Protein AF-A0A529V4Q0-F1 (afdb_monomer_lite)

pLDDT: mean 89.36, std 9.22, range [49.28, 97.38]

Secondary structure (DSSP, 8-state):
-GGGHHHHHHHHHHHHHHHT--EETTEEP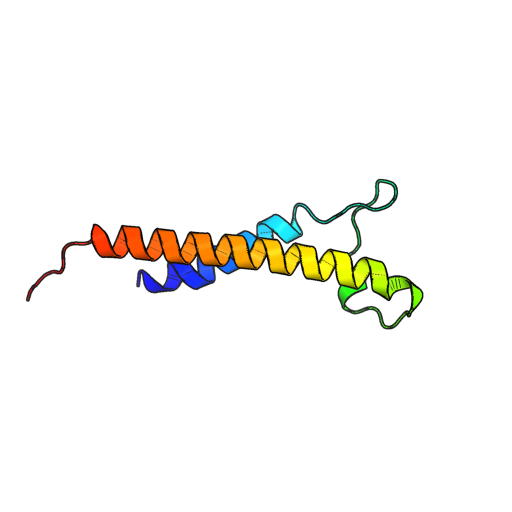PGGGGT---GGGHHHHHHHHHHHHHHHHHHHHHHHHHHHHHHHHS-----

Radius of gyration: 17.38 Å; chains: 1; bounding box: 34×15×60 Å

Foldseek 3Di:
DLLVLLQVLLVVLLVVLVVVADDDPNHHLDPCLCVDPDPVSVVVNVRSVVSSVVSSVRSNVVSVVSSVVCVVPPDPPPD

Sequence (79 aa):
MPILLIPAGMILGLLVGYANRPSHIGFQIPLEVLFSANPMDAPFRSELMTHLMSYGAIGLVGGVVLFGIVRAFLPSRKS

Structure (mmCIF, N/CA/C/O backbone):
data_AF-A0A529V4Q0-F1
#
_entry.id   AF-A0A529V4Q0-F1
#
loop_
_atom_site.group_PDB
_atom_site.id
_atom_site.type_symbol
_atom_site.label_atom_id
_atom_site.label_alt_id
_atom_site.label_comp_id
_atom_site.label_asym_id
_atom_site.label_entity_id
_atom_site.label_seq_id
_atom_site.pdbx_PDB_ins_code
_atom_site.Cartn_x
_atom_site.Cartn_y
_atom_site.Cartn_z
_atom_site.occupancy
_atom_site.B_iso_or_equiv
_atom_site.auth_seq_id
_atom_site.auth_comp_id
_atom_site.auth_asym_id
_atom_site.auth_atom_id
_atom_site.pdbx_PDB_model_num
ATOM 1 N N . MET A 1 1 ? -7.408 -8.851 20.097 1.00 72.75 1 MET A N 1
ATOM 2 C CA . MET A 1 1 ? -6.322 -7.848 20.158 1.00 72.75 1 MET A CA 1
ATOM 3 C C . MET A 1 1 ? -6.622 -6.727 19.162 1.00 72.75 1 MET A C 1
ATOM 5 O O . MET A 1 1 ? -6.240 -6.853 18.006 1.00 72.75 1 MET A O 1
ATOM 9 N N . PRO A 1 2 ? -7.335 -5.657 19.564 1.00 82.94 2 PRO A N 1
ATOM 10 C CA . PRO A 1 2 ? -7.746 -4.582 18.649 1.00 82.94 2 PRO A CA 1
ATOM 11 C C . PRO A 1 2 ? -6.572 -3.883 17.953 1.00 82.94 2 PRO A C 1
ATOM 13 O O . PRO A 1 2 ? -6.737 -3.333 16.875 1.00 82.94 2 PRO A O 1
ATOM 16 N N . ILE A 1 3 ? -5.370 -3.950 18.531 1.00 87.88 3 ILE A N 1
ATOM 17 C CA . ILE A 1 3 ? -4.151 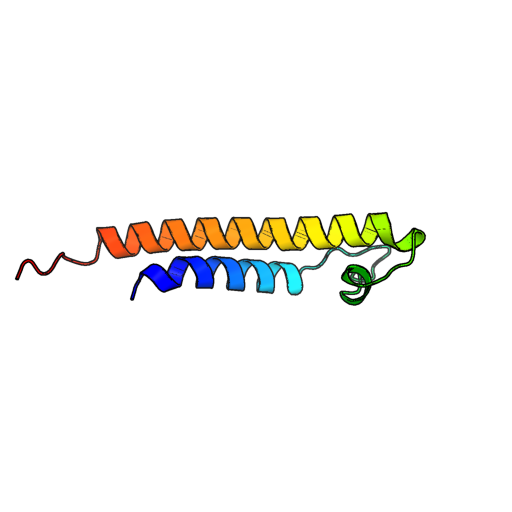-3.374 17.952 1.00 87.88 3 ILE A CA 1
ATOM 18 C C . ILE A 1 3 ? -3.815 -3.915 16.554 1.00 87.88 3 ILE A C 1
ATOM 20 O O . ILE A 1 3 ? -3.185 -3.215 15.769 1.00 87.88 3 ILE A O 1
ATOM 24 N N . LEU A 1 4 ? -4.291 -5.118 16.204 1.00 91.31 4 LEU A N 1
ATOM 25 C CA . LEU A 1 4 ? -4.112 -5.703 14.870 1.00 91.31 4 LEU A CA 1
ATOM 26 C C . LEU A 1 4 ? -4.876 -4.948 13.770 1.00 91.31 4 LEU A C 1
ATOM 28 O O . LEU A 1 4 ? -4.569 -5.125 12.595 1.00 91.31 4 LEU A O 1
ATOM 32 N N . LEU A 1 5 ? -5.824 -4.075 14.126 1.00 90.75 5 LEU A N 1
ATOM 33 C CA . LEU A 1 5 ? -6.559 -3.247 13.167 1.00 90.75 5 LEU A CA 1
ATOM 34 C C . LEU A 1 5 ? -5.647 -2.248 12.440 1.00 90.75 5 LEU A C 1
ATOM 36 O O . LEU A 1 5 ? -5.909 -1.918 11.289 1.00 90.75 5 LEU A O 1
ATOM 40 N N . ILE A 1 6 ? -4.554 -1.816 13.078 1.00 91.56 6 ILE A N 1
ATOM 41 C CA . ILE A 1 6 ? -3.582 -0.886 12.488 1.00 91.56 6 ILE A CA 1
ATOM 42 C C . ILE A 1 6 ? -2.822 -1.544 11.320 1.00 91.56 6 ILE A C 1
ATOM 44 O O . ILE A 1 6 ? -2.945 -1.055 10.193 1.00 91.56 6 ILE A O 1
ATOM 48 N N . PRO A 1 7 ? -2.084 -2.662 11.517 1.00 93.75 7 PRO A N 1
ATOM 49 C CA . PRO A 1 7 ? -1.422 -3.337 10.404 1.00 93.75 7 PRO A CA 1
ATOM 50 C C . PRO A 1 7 ? -2.426 -3.913 9.398 1.00 93.75 7 PRO A C 1
ATOM 52 O O . PRO A 1 7 ? -2.140 -3.902 8.204 1.00 93.75 7 PRO A O 1
ATOM 55 N N . ALA A 1 8 ? -3.615 -4.350 9.833 1.00 93.69 8 ALA A N 1
ATOM 56 C CA . ALA A 1 8 ? -4.660 -4.809 8.916 1.00 93.69 8 ALA A CA 1
ATOM 57 C C . ALA A 1 8 ? -5.139 -3.690 7.979 1.00 93.69 8 ALA A C 1
ATOM 59 O O . ALA A 1 8 ? -5.269 -3.920 6.780 1.00 93.69 8 ALA A O 1
ATOM 60 N N . GLY A 1 9 ? -5.341 -2.474 8.497 1.00 94.81 9 GLY A N 1
ATOM 61 C CA . GLY A 1 9 ? -5.694 -1.312 7.684 1.00 94.81 9 GLY A CA 1
ATOM 62 C C . GLY A 1 9 ? -4.634 -1.013 6.625 1.00 94.81 9 GLY A C 1
ATOM 63 O O . GLY A 1 9 ? -4.966 -0.862 5.452 1.00 94.81 9 GLY A O 1
ATOM 64 N N . MET A 1 10 ? -3.354 -1.009 7.007 1.00 94.94 10 MET A N 1
ATOM 65 C CA . MET A 1 10 ? -2.241 -0.799 6.072 1.00 94.94 10 MET A CA 1
ATOM 66 C C . MET A 1 10 ? -2.192 -1.871 4.975 1.00 94.94 10 MET A C 1
ATOM 68 O O . MET A 1 10 ? -2.059 -1.537 3.799 1.00 94.94 10 MET A O 1
ATOM 72 N N . ILE A 1 11 ? -2.324 -3.150 5.346 1.00 95.75 11 ILE A N 1
ATOM 73 C CA . ILE A 1 11 ? -2.325 -4.273 4.396 1.00 95.75 11 ILE A CA 1
ATOM 74 C C . ILE A 1 11 ? -3.499 -4.148 3.424 1.00 95.75 11 ILE A C 1
ATOM 76 O O . ILE A 1 11 ? -3.306 -4.281 2.219 1.00 95.75 11 ILE A O 1
ATOM 80 N N . LEU A 1 12 ? -4.700 -3.846 3.920 1.00 95.19 12 LEU A N 1
ATOM 81 C CA . LEU A 1 12 ? -5.871 -3.626 3.070 1.00 95.19 12 LEU A CA 1
ATOM 82 C C . LEU A 1 12 ? -5.663 -2.439 2.125 1.00 95.19 12 LEU A C 1
ATOM 84 O O . LEU A 1 12 ? -5.962 -2.556 0.942 1.00 95.19 12 LEU A O 1
ATOM 88 N N . GLY A 1 13 ? -5.090 -1.336 2.612 1.00 94.25 13 GLY A N 1
ATOM 89 C CA . GLY A 1 13 ? -4.707 -0.198 1.779 1.00 94.25 13 GLY A CA 1
ATOM 90 C C . GLY A 1 13 ? -3.769 -0.613 0.646 1.00 94.25 13 GLY A C 1
ATOM 91 O O . GLY A 1 13 ? -4.071 -0.377 -0.520 1.00 94.25 13 GLY A O 1
ATOM 92 N N . LEU A 1 14 ? -2.682 -1.320 0.965 1.00 92.88 14 LEU A N 1
ATOM 93 C CA . LEU A 1 14 ? -1.738 -1.837 -0.031 1.00 92.88 14 LEU A CA 1
ATOM 94 C C . LEU A 1 14 ? -2.401 -2.778 -1.044 1.00 92.88 14 LEU A C 1
ATOM 96 O O . LEU A 1 14 ? -2.106 -2.680 -2.231 1.00 92.88 14 LEU A O 1
ATOM 100 N N . LEU A 1 15 ? -3.314 -3.653 -0.611 1.00 94.44 15 LEU A N 1
ATOM 101 C CA . LEU A 1 15 ? -4.064 -4.543 -1.506 1.00 94.44 15 LEU A CA 1
ATOM 102 C C . LEU A 1 15 ? -4.983 -3.764 -2.455 1.00 94.44 15 LEU A C 1
ATOM 104 O O . LEU A 1 15 ? -5.077 -4.097 -3.636 1.00 94.44 15 LEU A O 1
ATOM 108 N N . VAL A 1 16 ? -5.626 -2.700 -1.971 1.00 94.19 16 VAL A N 1
ATOM 109 C CA . VAL A 1 16 ? -6.450 -1.819 -2.811 1.00 94.19 16 VAL A CA 1
ATOM 110 C C . VAL A 1 16 ? -5.583 -1.058 -3.816 1.00 94.19 16 VAL A C 1
ATOM 112 O O . VAL A 1 16 ? -5.943 -1.000 -4.992 1.00 94.19 16 VAL A O 1
ATOM 115 N N . GLY A 1 17 ? -4.427 -0.536 -3.397 1.00 90.56 17 GLY A N 1
ATOM 116 C CA . GLY A 1 17 ? -3.460 0.095 -4.303 1.00 90.56 17 GLY A CA 1
ATOM 117 C C . GLY A 1 17 ? -2.867 -0.893 -5.316 1.00 90.56 17 GLY A C 1
ATOM 118 O O . GLY A 1 17 ? -2.630 -0.545 -6.468 1.00 90.56 17 GLY A O 1
ATOM 119 N N . TYR A 1 18 ? -2.684 -2.154 -4.919 1.00 91.25 18 TYR A N 1
ATOM 120 C CA . TYR A 1 18 ? -2.273 -3.243 -5.805 1.00 91.25 18 TYR A CA 1
ATOM 121 C C . TYR A 1 18 ? -3.351 -3.578 -6.841 1.00 91.25 18 TYR A C 1
ATOM 123 O O . TYR A 1 18 ? -3.012 -3.920 -7.969 1.00 91.25 18 TYR A O 1
ATOM 131 N N . ALA A 1 19 ? -4.634 -3.524 -6.488 1.00 92.56 19 ALA A N 1
ATOM 132 C CA . ALA A 1 19 ? -5.715 -3.797 -7.434 1.00 92.56 19 ALA A CA 1
ATOM 133 C C . ALA A 1 19 ? -5.932 -2.628 -8.414 1.00 92.56 19 ALA A C 1
ATOM 135 O O . ALA A 1 19 ? -6.210 -2.852 -9.590 1.00 92.56 19 ALA A O 1
ATOM 136 N N . ASN A 1 20 ? -5.755 -1.390 -7.941 1.00 91.75 20 ASN A N 1
ATOM 137 C CA . ASN A 1 20 ? -6.009 -0.153 -8.688 1.00 91.75 20 ASN A CA 1
ATOM 138 C C . ASN A 1 20 ? -4.722 0.539 -9.158 1.00 91.75 20 ASN A C 1
ATOM 140 O O . ASN A 1 20 ? -4.629 1.766 -9.141 1.00 91.75 20 ASN A O 1
ATOM 144 N N . ARG A 1 21 ? -3.721 -0.250 -9.561 1.00 89.69 21 ARG A N 1
ATOM 145 C CA . ARG A 1 21 ? -2.415 0.262 -9.997 1.00 89.69 21 ARG A CA 1
ATOM 146 C C . ARG A 1 21 ? -2.556 1.292 -11.124 1.00 89.69 21 ARG A C 1
ATOM 148 O O . ARG A 1 21 ? -3.422 1.125 -11.988 1.00 89.69 21 ARG A O 1
ATOM 155 N N . PRO A 1 22 ? -1.674 2.309 -11.161 1.00 86.94 22 PRO A N 1
ATOM 156 C CA . PRO A 1 22 ? -1.653 3.296 -12.233 1.00 86.94 22 PRO A CA 1
ATOM 157 C C . PRO A 1 22 ? -1.482 2.633 -13.604 1.00 86.94 22 PRO A C 1
ATOM 159 O O . PRO A 1 22 ? -0.813 1.604 -13.742 1.00 86.94 22 PRO A O 1
ATOM 162 N N . SER A 1 23 ? -2.105 3.231 -14.619 1.00 88.06 23 SER A N 1
ATOM 163 C CA . SER A 1 23 ? -2.048 2.769 -16.005 1.00 88.06 23 SER A CA 1
ATOM 164 C C . SER A 1 23 ? -1.319 3.770 -16.892 1.00 88.06 23 SER A C 1
ATOM 166 O O . SER A 1 23 ? -1.646 4.956 -16.871 1.00 88.06 23 SER A O 1
ATOM 168 N N . HIS A 1 24 ? -0.408 3.283 -17.730 1.00 80.69 24 HIS A N 1
ATOM 169 C CA . HIS A 1 24 ? 0.273 4.070 -18.749 1.00 80.69 24 HIS A CA 1
ATOM 170 C C . HIS A 1 24 ? -0.113 3.551 -20.141 1.00 80.69 24 HIS A C 1
ATOM 172 O O . HIS A 1 24 ? 0.043 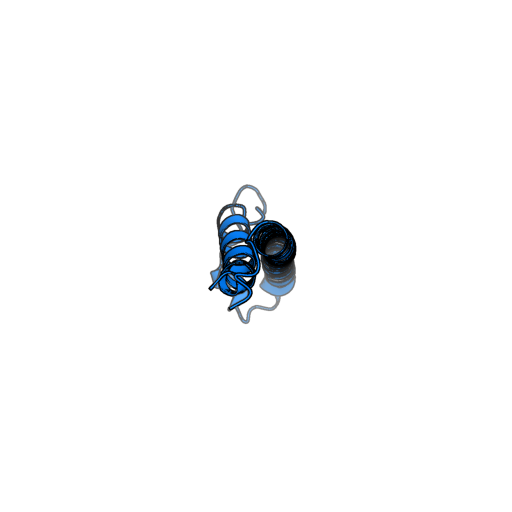2.368 -20.433 1.00 80.69 24 HIS A O 1
ATOM 178 N N . ILE A 1 25 ? -0.662 4.427 -20.993 1.00 82.75 25 ILE A N 1
ATOM 179 C CA . ILE A 1 25 ? -1.116 4.088 -22.361 1.00 82.75 25 ILE A CA 1
ATOM 180 C C . ILE A 1 25 ? -2.125 2.914 -22.353 1.00 82.75 25 ILE A C 1
ATOM 182 O O . ILE A 1 25 ? -2.080 2.003 -23.171 1.00 82.75 25 ILE A O 1
ATOM 186 N N . GLY A 1 26 ? -3.038 2.906 -21.376 1.00 82.25 26 GLY A N 1
ATOM 187 C CA . GLY A 1 26 ? -4.087 1.885 -21.252 1.00 82.25 26 GLY A CA 1
ATOM 188 C C . GLY A 1 26 ? -3.645 0.550 -20.642 1.00 82.25 26 GLY A C 1
ATOM 189 O O . GLY A 1 26 ? -4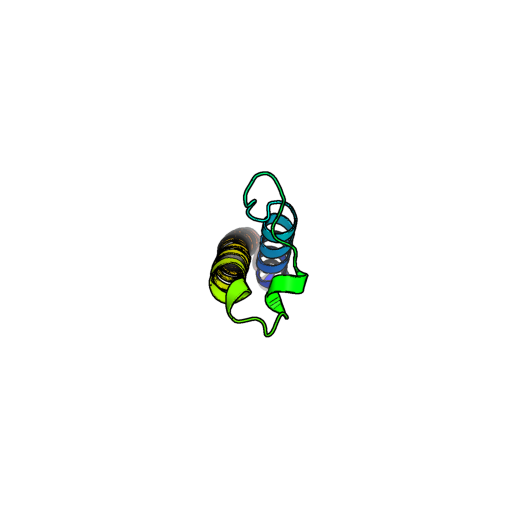.499 -0.295 -20.383 1.00 82.2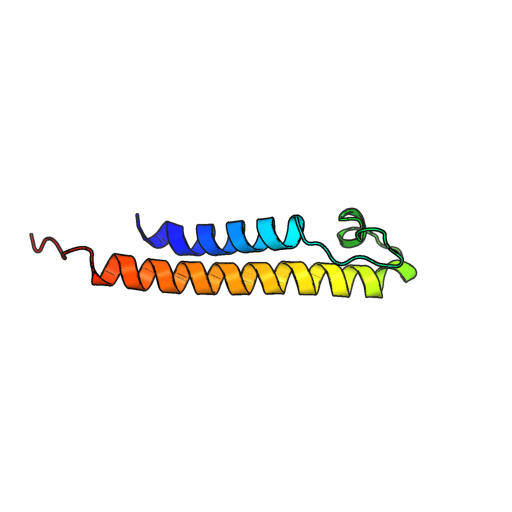5 26 GLY A O 1
ATOM 190 N N . PHE A 1 27 ? -2.355 0.367 -20.343 1.00 82.81 27 PHE A N 1
ATOM 191 C CA . PHE A 1 27 ? -1.841 -0.821 -19.658 1.00 82.81 27 PHE A CA 1
ATOM 192 C C . PHE A 1 27 ? -1.483 -0.499 -18.209 1.00 82.81 27 PHE A C 1
ATOM 194 O O . PHE A 1 27 ? -0.872 0.531 -17.928 1.00 82.81 27 PHE A O 1
ATOM 201 N N . GLN A 1 28 ? -1.857 -1.373 -17.272 1.00 87.75 28 GLN A N 1
ATOM 202 C CA . GLN A 1 28 ? -1.421 -1.239 -15.880 1.00 87.75 28 GLN A CA 1
ATOM 203 C C . GLN A 1 28 ? 0.098 -1.386 -15.791 1.00 87.75 28 GLN A C 1
ATOM 205 O O . GLN A 1 28 ? 0.664 -2.298 -16.397 1.00 87.75 28 GLN A O 1
ATOM 210 N N . ILE A 1 29 ? 0.745 -0.511 -15.017 1.00 90.00 29 ILE A N 1
ATOM 211 C CA . ILE A 1 29 ? 2.187 -0.598 -14.785 1.00 90.00 29 ILE A CA 1
ATOM 212 C C . ILE A 1 29 ? 2.485 -1.940 -14.083 1.00 90.00 29 ILE A C 1
ATOM 214 O O . ILE A 1 29 ? 1.889 -2.216 -13.032 1.00 90.00 29 ILE A O 1
ATOM 218 N N . PRO A 1 30 ? 3.377 -2.777 -14.646 1.00 90.31 30 PRO A N 1
ATOM 219 C CA . PRO A 1 30 ? 3.738 -4.060 -14.057 1.00 90.31 30 PRO A CA 1
ATOM 220 C C . PRO A 1 30 ? 4.398 -3.873 -12.689 1.00 90.31 30 PRO A C 1
ATOM 222 O O . PRO A 1 30 ? 5.142 -2.918 -12.470 1.00 90.31 30 PRO A O 1
ATOM 225 N N . LEU A 1 31 ? 4.183 -4.804 -11.763 1.00 91.44 31 LEU A N 1
ATOM 226 C CA . LEU A 1 31 ? 4.818 -4.741 -10.439 1.00 91.44 31 LEU A CA 1
ATOM 227 C C . LEU A 1 31 ? 6.310 -5.044 -10.490 1.00 91.44 31 LEU A C 1
ATOM 229 O O . LEU A 1 31 ? 7.069 -4.594 -9.636 1.00 91.44 31 LEU A O 1
ATOM 233 N N . GLU A 1 32 ? 6.729 -5.770 -11.516 1.00 91.62 32 GLU A N 1
ATOM 234 C CA . GLU A 1 32 ? 8.112 -6.098 -11.821 1.00 91.62 32 GLU A CA 1
ATOM 235 C C . GLU A 1 32 ? 8.959 -4.826 -11.999 1.00 91.62 32 GLU A C 1
ATOM 237 O O . GLU A 1 32 ? 10.149 -4.826 -11.685 1.00 91.62 32 GLU A O 1
ATOM 242 N N . VAL A 1 33 ? 8.332 -3.710 -12.397 1.00 92.12 33 VAL A N 1
ATOM 243 C CA . VAL A 1 33 ? 8.963 -2.386 -12.520 1.00 92.12 33 VAL A CA 1
ATOM 244 C C . VAL A 1 33 ? 9.535 -1.892 -11.187 1.00 92.12 33 VAL A C 1
ATOM 246 O O . VAL A 1 33 ? 10.552 -1.197 -11.180 1.00 92.12 33 VAL A O 1
ATOM 249 N N . LEU A 1 34 ? 8.953 -2.292 -10.049 1.00 90.50 34 LEU A N 1
ATOM 250 C CA . LEU A 1 34 ? 9.493 -1.959 -8.724 1.00 90.50 34 LEU A CA 1
ATOM 251 C C . LEU A 1 34 ? 10.894 -2.542 -8.506 1.00 90.50 34 LEU A C 1
ATOM 253 O O . LEU A 1 34 ? 11.698 -1.947 -7.788 1.00 90.50 34 LEU A O 1
ATOM 257 N N . PHE A 1 35 ? 11.189 -3.676 -9.143 1.00 92.88 35 PHE A N 1
ATOM 258 C CA . PHE A 1 35 ? 12.450 -4.403 -9.007 1.00 92.88 35 PHE A CA 1
ATOM 259 C C . PHE A 1 35 ? 13.385 -4.222 -10.208 1.00 92.88 35 PHE A C 1
ATOM 261 O O . PHE A 1 35 ? 14.521 -4.692 -10.176 1.00 92.88 35 PHE A O 1
ATOM 268 N N . SER A 1 36 ? 12.937 -3.536 -11.261 1.00 91.06 36 SER A N 1
ATOM 269 C CA . SER A 1 36 ? 13.749 -3.293 -12.453 1.00 91.06 36 SER A CA 1
ATOM 270 C C . SER A 1 36 ? 14.972 -2.427 -12.133 1.00 91.06 36 SER A C 1
ATOM 272 O O . SER A 1 36 ? 14.888 -1.453 -11.390 1.00 91.06 36 SER A O 1
ATOM 274 N N . ALA A 1 37 ? 16.129 -2.733 -12.720 1.00 90.75 37 ALA A N 1
ATOM 275 C CA . ALA A 1 37 ? 17.325 -1.885 -12.643 1.00 90.75 37 ALA A CA 1
ATOM 276 C C . ALA A 1 37 ? 17.441 -0.907 -13.829 1.00 90.75 37 ALA A C 1
ATOM 278 O O . ALA A 1 37 ? 18.365 -0.097 -13.869 1.00 90.75 37 ALA A O 1
ATOM 279 N N . ASN A 1 38 ? 16.515 -0.961 -14.792 1.00 91.44 38 ASN A N 1
ATOM 280 C CA . ASN A 1 38 ? 16.582 -0.143 -15.998 1.00 91.44 38 ASN A CA 1
ATOM 281 C C . ASN A 1 38 ? 16.315 1.346 -15.672 1.00 91.44 38 ASN A C 1
ATOM 283 O O . ASN A 1 38 ? 15.296 1.653 -15.041 1.00 91.44 38 ASN A O 1
ATOM 287 N N . PRO A 1 39 ? 17.180 2.288 -16.100 1.00 91.06 39 PRO A N 1
ATOM 288 C CA . PRO A 1 39 ? 16.961 3.721 -15.901 1.00 91.06 39 PRO A CA 1
ATOM 289 C C . PRO A 1 39 ? 15.670 4.247 -16.542 1.00 91.06 39 PRO A C 1
ATOM 291 O O . PRO A 1 39 ? 15.045 5.150 -15.991 1.00 91.06 39 PRO A O 1
ATOM 294 N N . MET A 1 40 ? 15.235 3.661 -17.663 1.00 91.38 40 MET A N 1
ATOM 295 C CA . MET A 1 40 ? 13.989 4.053 -18.341 1.00 91.38 40 MET A CA 1
ATOM 296 C C . MET A 1 40 ? 12.737 3.743 -17.508 1.00 91.38 40 MET A C 1
ATOM 298 O O . MET A 1 40 ? 11.702 4.380 -17.691 1.00 91.38 40 MET A O 1
ATOM 302 N N . ASP A 1 41 ? 12.851 2.825 -16.546 1.00 90.75 41 ASP A N 1
ATOM 303 C CA . ASP A 1 41 ? 11.761 2.411 -15.661 1.00 90.75 41 ASP A CA 1
ATOM 304 C C . ASP A 1 41 ? 11.670 3.267 -14.388 1.00 90.75 41 ASP A C 1
ATOM 306 O O . ASP A 1 41 ? 10.748 3.107 -13.586 1.00 90.75 41 ASP A O 1
ATOM 310 N N . ALA A 1 42 ? 12.626 4.175 -14.165 1.00 91.69 42 ALA A N 1
ATOM 311 C CA . ALA A 1 42 ? 12.666 5.049 -12.994 1.00 91.69 42 ALA A CA 1
ATOM 312 C C . ALA A 1 42 ? 11.371 5.861 -12.757 1.00 91.69 42 ALA A C 1
ATOM 314 O O . ALA A 1 42 ? 10.879 5.828 -11.624 1.00 91.69 42 ALA A O 1
ATOM 315 N N . PRO A 1 43 ? 10.775 6.548 -13.757 1.00 91.56 43 PRO A N 1
ATOM 316 C CA . PRO A 1 43 ? 9.542 7.305 -13.534 1.00 91.56 43 PRO A CA 1
ATOM 317 C C . PRO A 1 43 ? 8.362 6.395 -13.169 1.00 91.56 43 PRO A C 1
ATOM 319 O O . PRO A 1 43 ? 7.669 6.662 -12.189 1.00 91.56 43 PRO A O 1
ATOM 322 N N . PHE A 1 44 ? 8.189 5.275 -13.878 1.00 92.44 44 PHE A N 1
ATOM 323 C CA . PHE A 1 44 ? 7.105 4.317 -13.633 1.00 92.44 44 PHE A CA 1
ATOM 324 C C . PHE A 1 44 ? 7.216 3.651 -12.264 1.00 92.44 44 PHE A C 1
ATOM 326 O O . PHE A 1 44 ? 6.224 3.487 -11.556 1.00 92.44 44 PHE A O 1
ATOM 333 N N . ARG A 1 45 ? 8.439 3.312 -11.853 1.00 92.62 45 ARG A N 1
ATOM 334 C CA . ARG A 1 45 ? 8.726 2.791 -10.517 1.00 92.62 45 ARG A CA 1
ATOM 335 C C . ARG A 1 45 ? 8.407 3.810 -9.439 1.00 92.62 45 ARG A C 1
ATOM 337 O O . ARG A 1 45 ? 7.787 3.447 -8.447 1.00 92.62 45 ARG A O 1
ATOM 344 N N . SER A 1 46 ? 8.818 5.064 -9.623 1.00 92.88 46 SER A N 1
ATOM 345 C CA . SER A 1 46 ? 8.522 6.134 -8.670 1.00 92.88 46 SER A CA 1
ATOM 346 C C . SER A 1 46 ? 7.014 6.334 -8.522 1.00 92.88 46 SER A C 1
ATOM 348 O O . SER A 1 46 ? 6.514 6.422 -7.401 1.00 92.88 46 SER A O 1
ATOM 350 N N . GLU A 1 47 ? 6.281 6.358 -9.633 1.00 92.88 47 GLU A N 1
ATOM 351 C CA . GLU A 1 47 ? 4.825 6.504 -9.650 1.00 92.88 47 GLU A CA 1
ATOM 352 C C . GLU A 1 47 ? 4.124 5.327 -8.961 1.00 92.88 47 GLU A C 1
ATOM 354 O O . GLU A 1 47 ? 3.347 5.530 -8.028 1.00 92.88 47 GLU A O 1
ATOM 359 N N . LEU A 1 48 ? 4.453 4.095 -9.354 1.00 92.62 48 LEU A N 1
ATOM 360 C CA . LEU A 1 48 ? 3.885 2.881 -8.773 1.00 92.62 48 LEU A CA 1
ATOM 361 C C . LEU A 1 48 ? 4.207 2.759 -7.277 1.00 92.62 48 LEU A C 1
ATOM 363 O O . LEU A 1 48 ? 3.328 2.430 -6.479 1.00 92.62 48 LEU A O 1
ATOM 367 N N . MET A 1 49 ? 5.442 3.067 -6.877 1.00 94.62 49 MET A N 1
ATOM 368 C CA . MET A 1 49 ? 5.859 3.047 -5.475 1.00 94.62 49 MET A CA 1
ATOM 369 C C . MET A 1 49 ? 5.118 4.108 -4.662 1.00 94.62 49 MET A C 1
ATOM 371 O O . MET A 1 49 ? 4.579 3.800 -3.600 1.00 94.62 49 MET A O 1
ATOM 375 N N . THR A 1 50 ? 5.034 5.337 -5.173 1.00 95.12 50 THR A N 1
ATOM 376 C CA . THR A 1 50 ? 4.295 6.428 -4.524 1.00 95.12 50 THR A CA 1
ATOM 377 C C . THR A 1 50 ? 2.825 6.067 -4.373 1.00 95.12 50 THR A C 1
ATOM 379 O O . THR A 1 50 ? 2.253 6.256 -3.302 1.00 95.12 50 THR A O 1
ATOM 382 N N . HIS A 1 51 ? 2.218 5.490 -5.408 1.00 93.88 51 HIS A N 1
ATOM 383 C CA . HIS A 1 51 ? 0.827 5.065 -5.387 1.00 93.88 51 HIS A CA 1
ATOM 384 C C . HIS A 1 51 ? 0.572 4.008 -4.305 1.00 93.88 51 HIS A C 1
ATOM 386 O O . HIS A 1 51 ? -0.292 4.199 -3.447 1.00 93.88 51 HIS A O 1
ATOM 392 N N . LEU A 1 52 ? 1.361 2.928 -4.287 1.00 93.94 52 LEU A N 1
ATOM 393 C CA . LEU A 1 52 ? 1.233 1.868 -3.283 1.00 93.94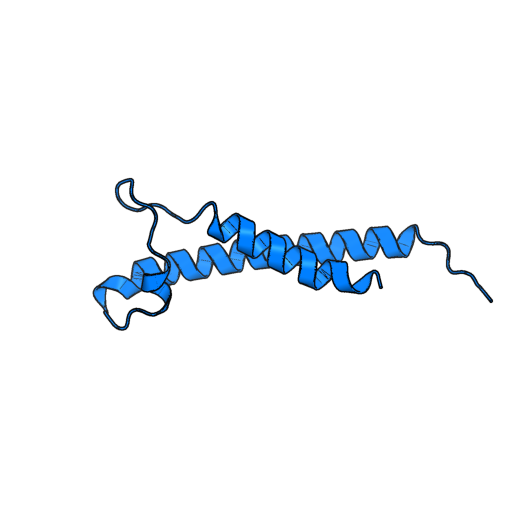 52 LEU A CA 1
ATOM 394 C C . LEU A 1 52 ? 1.443 2.407 -1.866 1.00 93.94 52 LEU A C 1
ATOM 396 O O . LEU A 1 52 ? 0.632 2.135 -0.982 1.00 93.94 52 LEU A O 1
ATOM 400 N N . MET A 1 53 ? 2.473 3.228 -1.654 1.00 94.75 53 MET A N 1
ATOM 401 C CA . MET A 1 53 ? 2.744 3.846 -0.354 1.00 94.75 53 MET A CA 1
ATOM 402 C C . MET A 1 53 ? 1.610 4.775 0.090 1.00 94.75 53 MET A C 1
ATOM 404 O O . MET A 1 53 ? 1.244 4.767 1.263 1.00 94.75 53 MET A O 1
ATOM 408 N N . SER A 1 54 ? 1.009 5.527 -0.835 1.00 95.31 54 SER A N 1
ATOM 409 C CA . SER A 1 54 ? -0.123 6.417 -0.544 1.00 95.31 54 SER A CA 1
ATOM 410 C C . SER A 1 54 ? -1.345 5.626 -0.084 1.00 95.31 54 SER A C 1
ATOM 412 O O . SER A 1 54 ? -1.930 5.931 0.954 1.00 95.31 54 SER A O 1
ATOM 414 N N . TYR A 1 55 ? -1.698 4.563 -0.809 1.00 96.31 55 TYR A N 1
ATOM 415 C CA . TYR A 1 55 ? -2.803 3.681 -0.436 1.00 96.31 55 TYR A CA 1
ATOM 416 C C . TYR A 1 55 ? -2.535 2.932 0.874 1.00 96.31 55 TYR A C 1
ATOM 418 O O . TYR A 1 55 ? -3.430 2.821 1.713 1.00 96.31 55 TYR A O 1
ATOM 426 N N . GLY A 1 56 ? -1.300 2.473 1.094 1.00 95.81 56 GLY A N 1
ATOM 427 C CA . GLY A 1 56 ? -0.872 1.885 2.362 1.00 95.81 56 GLY A CA 1
ATOM 428 C C . GLY A 1 56 ? -0.998 2.864 3.532 1.00 95.81 56 GLY A C 1
ATOM 429 O O . GLY A 1 56 ? -1.518 2.491 4.583 1.00 95.81 56 GLY A O 1
ATOM 430 N N . ALA A 1 57 ? -0.601 4.126 3.344 1.00 96.06 57 ALA A N 1
ATOM 431 C CA . ALA A 1 57 ? -0.732 5.177 4.352 1.00 96.06 57 ALA A CA 1
ATOM 432 C C . ALA A 1 57 ? -2.201 5.501 4.663 1.00 96.06 57 ALA A C 1
ATOM 434 O O . ALA A 1 57 ? -2.572 5.583 5.833 1.00 96.06 57 ALA A O 1
ATOM 435 N N . ILE A 1 58 ? -3.056 5.612 3.641 1.00 96.38 58 ILE A N 1
ATOM 436 C CA . ILE A 1 58 ? -4.507 5.797 3.815 1.00 96.38 58 ILE A CA 1
ATOM 437 C C . ILE A 1 58 ? -5.101 4.622 4.600 1.00 96.38 58 ILE A C 1
ATOM 439 O O . ILE A 1 58 ? -5.839 4.827 5.565 1.00 96.38 58 ILE A O 1
ATOM 443 N N . GLY A 1 59 ? -4.739 3.393 4.229 1.00 95.81 59 GLY A N 1
ATOM 444 C CA . GLY A 1 59 ? -5.160 2.188 4.934 1.00 95.81 59 GLY A CA 1
ATOM 445 C C . GLY A 1 59 ? -4.708 2.174 6.395 1.00 95.81 59 GLY A C 1
ATOM 446 O O . GLY A 1 59 ? -5.500 1.865 7.285 1.00 95.81 59 GLY A O 1
ATOM 447 N N . LEU A 1 60 ? -3.459 2.560 6.666 1.00 96.62 60 LEU A N 1
ATOM 448 C CA . LEU A 1 60 ? -2.910 2.662 8.019 1.00 96.62 60 LEU A CA 1
ATOM 449 C C . LEU A 1 60 ? -3.679 3.688 8.858 1.00 96.62 60 LEU A C 1
ATOM 451 O O . LEU A 1 60 ? -4.082 3.375 9.978 1.00 96.62 60 LEU A O 1
ATOM 455 N N . VAL A 1 61 ? -3.939 4.879 8.312 1.00 97.38 61 VAL A N 1
ATOM 456 C CA . VAL A 1 61 ? -4.755 5.908 8.975 1.00 97.38 61 VAL A CA 1
ATOM 457 C C . VAL A 1 61 ? -6.153 5.365 9.276 1.00 97.38 61 VAL A C 1
ATOM 459 O O . VAL A 1 61 ? -6.620 5.485 10.408 1.00 97.38 61 VAL A O 1
ATOM 462 N N . GLY A 1 62 ? -6.790 4.690 8.316 1.00 95.62 62 GLY A N 1
ATOM 463 C CA . GLY A 1 62 ? -8.079 4.026 8.527 1.00 95.62 62 GLY A CA 1
ATOM 464 C C . GLY A 1 62 ? -8.037 2.985 9.653 1.00 95.62 62 GLY A C 1
ATOM 465 O O . GLY A 1 62 ? -8.920 2.962 10.510 1.00 95.62 62 GLY A O 1
ATOM 466 N N . GLY A 1 63 ? -6.978 2.173 9.710 1.00 94.44 63 GLY A N 1
ATOM 467 C CA . GLY A 1 63 ? -6.750 1.191 10.773 1.00 94.44 63 GLY A CA 1
ATOM 468 C C . GLY A 1 63 ? -6.568 1.824 12.156 1.00 94.44 63 GLY A C 1
ATOM 469 O O . GLY A 1 63 ? -7.133 1.334 13.135 1.00 94.44 63 GLY A O 1
ATOM 470 N N . VAL A 1 64 ? -5.835 2.939 12.245 1.00 95.69 64 VAL A N 1
ATOM 471 C CA . VAL A 1 64 ? -5.665 3.723 13.484 1.00 95.69 64 VAL A CA 1
ATOM 472 C C . VAL A 1 64 ? -6.995 4.310 13.951 1.00 95.69 64 VAL A C 1
ATOM 474 O O . VAL A 1 64 ? -7.331 4.198 15.132 1.00 95.69 64 VAL A O 1
ATOM 477 N N . VAL A 1 65 ? -7.777 4.890 13.038 1.00 95.38 65 VAL A N 1
ATOM 478 C CA . VAL A 1 65 ? -9.108 5.434 13.347 1.00 95.38 65 VAL A CA 1
ATOM 479 C C . VAL A 1 65 ? -10.026 4.327 13.865 1.00 95.38 65 VAL A C 1
ATOM 481 O O . VAL A 1 65 ? -10.631 4.476 14.927 1.00 95.38 65 VAL A O 1
ATOM 484 N N . LEU A 1 66 ? -10.078 3.184 13.176 1.00 93.75 66 LEU A N 1
ATOM 485 C CA . LEU A 1 66 ? -10.904 2.048 13.580 1.00 93.75 66 LEU A CA 1
ATOM 486 C C . LEU A 1 66 ? -10.467 1.468 14.932 1.00 93.75 66 LEU A C 1
ATOM 488 O O . LEU A 1 66 ? -11.313 1.156 15.768 1.00 93.75 66 LEU A O 1
ATOM 492 N N . PHE A 1 67 ? -9.159 1.374 15.187 1.00 93.31 67 PHE A N 1
ATOM 493 C CA . PHE A 1 67 ? -8.629 0.995 16.496 1.00 93.31 67 PHE A CA 1
ATOM 494 C C . PHE A 1 67 ? -9.096 1.951 17.601 1.00 93.31 67 PHE A C 1
ATOM 496 O O . PHE A 1 67 ? -9.555 1.491 18.649 1.00 93.31 67 PHE A O 1
ATOM 503 N N . GLY A 1 68 ? -9.023 3.265 17.363 1.00 91.75 68 GLY A N 1
ATOM 504 C CA . GLY A 1 68 ? -9.491 4.289 18.296 1.00 91.75 68 GLY A CA 1
ATOM 505 C C . GLY A 1 68 ? -10.980 4.151 18.619 1.00 91.75 68 GLY A C 1
ATOM 506 O O . GLY A 1 68 ? -11.349 4.149 19.793 1.00 91.75 68 GLY A O 1
ATOM 507 N N . ILE A 1 69 ? -11.813 3.944 17.593 1.00 92.31 69 ILE A N 1
ATOM 508 C CA . ILE A 1 69 ? -13.254 3.683 17.736 1.00 92.31 69 ILE A CA 1
ATOM 509 C C . ILE A 1 69 ? -13.475 2.431 18.588 1.00 92.31 69 ILE A C 1
ATOM 511 O O . ILE A 1 69 ? -14.124 2.489 19.630 1.00 92.31 69 ILE A O 1
ATOM 515 N N . VAL A 1 70 ? -12.884 1.299 18.202 1.00 91.38 70 VAL A N 1
ATOM 516 C CA . VAL A 1 70 ? -13.056 0.024 18.913 1.00 91.38 70 VAL A CA 1
ATOM 517 C C . VAL A 1 70 ? -12.615 0.138 20.375 1.00 91.38 70 VAL A C 1
ATOM 519 O O . VAL A 1 70 ? -13.301 -0.364 21.261 1.00 91.38 70 VAL A O 1
ATOM 522 N N . ARG A 1 71 ? -11.515 0.844 20.657 1.00 88.38 71 ARG A N 1
ATOM 523 C CA . ARG A 1 71 ? -11.030 1.077 22.025 1.00 88.38 71 ARG A CA 1
ATOM 524 C C . ARG A 1 71 ? -11.940 2.008 22.829 1.00 88.38 71 ARG A C 1
ATOM 526 O O . ARG A 1 71 ? -12.026 1.834 24.039 1.00 88.38 71 ARG A O 1
ATOM 533 N N . ALA A 1 72 ? -12.591 2.979 22.193 1.00 87.62 72 ALA A N 1
ATOM 534 C CA . ALA A 1 72 ? -13.533 3.881 22.854 1.00 87.62 72 ALA A CA 1
ATOM 535 C C . ALA A 1 72 ? -14.850 3.181 23.237 1.00 87.62 72 ALA A C 1
ATOM 537 O O . ALA A 1 72 ? -15.406 3.479 24.291 1.00 87.62 72 ALA A O 1
ATOM 538 N N . PHE A 1 73 ? -15.325 2.242 22.411 1.00 85.25 73 PHE A N 1
ATOM 539 C CA . PHE A 1 73 ? -16.596 1.536 22.627 1.00 85.25 73 PHE A CA 1
ATOM 540 C C . PHE A 1 73 ? -16.466 0.187 23.346 1.00 85.25 73 PHE A C 1
ATOM 542 O O . PHE A 1 73 ? -17.459 -0.303 23.879 1.00 85.25 73 PHE A O 1
ATOM 549 N N . LEU A 1 74 ? -15.277 -0.426 23.396 1.00 81.06 74 LEU A N 1
ATOM 550 C CA . LEU A 1 74 ? -15.043 -1.603 24.235 1.00 81.06 74 LEU A CA 1
ATOM 551 C C . LEU A 1 74 ? -15.016 -1.172 25.708 1.00 81.06 74 LEU A C 1
ATOM 553 O O . LEU A 1 74 ? -14.101 -0.443 26.103 1.00 81.06 74 LEU A O 1
ATOM 557 N N . PRO A 1 75 ? -15.965 -1.633 26.545 1.00 64.50 75 PRO A N 1
ATOM 558 C CA . PRO A 1 75 ? -15.950 -1.326 27.963 1.00 64.50 75 PRO A CA 1
ATOM 559 C C . PRO A 1 75 ? -14.630 -1.815 28.547 1.00 64.50 75 PRO A C 1
ATOM 561 O O . PRO A 1 75 ? -14.288 -2.995 28.423 1.00 64.50 75 PRO A O 1
ATOM 564 N N . SER A 1 76 ? -13.893 -0.914 29.198 1.00 60.88 76 SER A N 1
ATOM 565 C CA . SER A 1 76 ? -12.836 -1.324 30.113 1.00 60.88 76 SER A CA 1
ATOM 566 C C . SER A 1 76 ? -13.515 -2.191 31.165 1.00 60.88 76 SER A C 1
ATOM 568 O O . SER A 1 76 ? -14.222 -1.671 32.031 1.00 60.88 76 SER A O 1
ATOM 570 N N . ARG A 1 77 ? -13.391 -3.519 31.043 1.00 61.31 77 ARG A N 1
ATOM 571 C CA . ARG A 1 77 ? -13.709 -4.437 32.133 1.00 61.31 77 ARG A CA 1
ATOM 572 C C . ARG A 1 77 ? -12.734 -4.069 33.245 1.00 61.31 77 ARG A C 1
ATOM 574 O O . ARG A 1 77 ? -11.620 -4.578 33.277 1.00 61.31 77 ARG A O 1
ATOM 581 N N . LYS A 1 78 ? -13.123 -3.103 34.080 1.00 55.34 78 LYS A N 1
ATOM 582 C CA . LYS A 1 78 ? -12.489 -2.854 35.367 1.00 55.34 78 LYS A CA 1
ATOM 583 C C . LYS A 1 78 ? -12.679 -4.150 36.149 1.00 55.34 78 LYS A C 1
ATOM 585 O O . LYS A 1 78 ? -13.794 -4.436 36.579 1.00 55.34 78 LYS A O 1
ATOM 590 N N . SER A 1 79 ? -11.635 -4.973 36.164 1.00 49.28 79 SER A N 1
ATOM 591 C CA . SER A 1 79 ? -11.475 -6.036 37.150 1.00 49.28 79 SER A CA 1
ATOM 592 C C . SER A 1 79 ? -11.000 -5.435 38.460 1.00 49.28 79 SER A C 1
ATOM 594 O O . SER A 1 79 ? -10.374 -4.351 38.413 1.00 49.28 79 SER A O 1
#